Protein AF-A0A960R6A0-F1 (afdb_monomer)

Foldse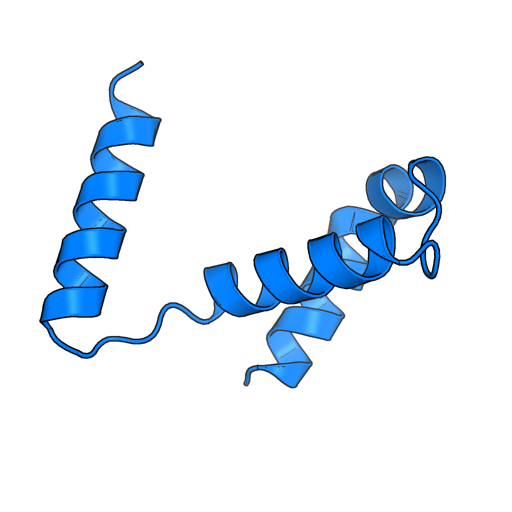ek 3Di:
DPVVVVVVVVVVVCVVVVNDDLLVQLVVVLVVCVVVVVADPVRCVVCVPVSSVVSSVVSD

pLDDT: mean 89.9, std 6.3, range [59.69, 95.56]

Sequence (60 aa):
LFCVERRKAWRILQSKAGQVNKDYLAQKALLAKHDKGEISLDDLKAKTAELYAAELAAVS

Secondary structure (DSSP, 8-state):
-HHHHHHHHHHHHHHHTT---HHHHHHHHHHHHHHTTSS-HHHHHHTHHHHHHHHHHHT-

Mean predicted aligned error: 5.05 Å

Solvent-accessible surface area (backbone atoms only — not comparable to full-atom values): 3469 Å² total; per-residue (Å²): 122,67,72,59,57,52,51,52,54,49,52,54,52,37,48,75,71,70,47,79,61,52,68,58,52,16,52,51,52,55,50,52,38,37,77,70,63,78,40,52,75,66,55,48,68,74,39,44,68,61,56,44,50,55,32,39,62,72,62,103

Structure (mmCIF, N/CA/C/O backbone):
data_AF-A0A960R6A0-F1
#
_entry.id   AF-A0A960R6A0-F1
#
loop_
_atom_site.group_PDB
_atom_site.id
_atom_site.type_symbol
_atom_site.label_atom_id
_atom_site.label_alt_id
_atom_site.label_comp_id
_atom_site.label_asym_id
_atom_site.label_entity_id
_atom_site.label_seq_id
_atom_site.pdbx_PDB_ins_code
_atom_site.Cartn_x
_atom_site.Cartn_y
_atom_site.Cartn_z
_atom_site.occupancy
_atom_site.B_iso_or_equiv
_atom_site.auth_seq_id
_atom_site.auth_comp_id
_atom_site.auth_asym_id
_atom_site.auth_atom_id
_atom_site.pdbx_PDB_model_num
ATOM 1 N N . LEU A 1 1 ? -6.248 17.370 -10.995 1.00 59.69 1 LEU A N 1
ATOM 2 C CA . LEU A 1 1 ? -6.228 16.175 -11.875 1.00 59.69 1 LEU A CA 1
ATOM 3 C C . LEU A 1 1 ? -4.818 15.664 -12.236 1.00 59.69 1 LEU A C 1
ATOM 5 O O . LEU A 1 1 ? -4.636 14.457 -12.249 1.00 59.69 1 LEU A O 1
ATOM 9 N N . PHE A 1 2 ? -3.798 16.505 -12.463 1.00 77.06 2 PHE A N 1
ATOM 10 C CA . PHE A 1 2 ? -2.482 16.05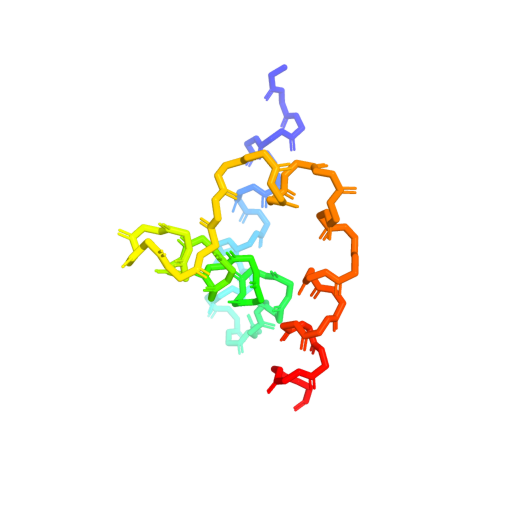0 -12.970 1.00 77.06 2 PHE A CA 1
ATOM 11 C C . PHE A 1 2 ? -1.621 15.190 -12.020 1.00 77.06 2 PHE A C 1
ATOM 13 O O . PHE A 1 2 ? -0.860 14.339 -12.479 1.00 77.06 2 PHE A O 1
ATOM 20 N N . CYS A 1 3 ? -1.723 15.372 -10.699 1.00 84.81 3 CYS A N 1
ATOM 21 C CA . CYS A 1 3 ? -0.848 14.667 -9.750 1.00 84.81 3 CYS A CA 1
ATOM 22 C C . CYS A 1 3 ? -1.055 13.14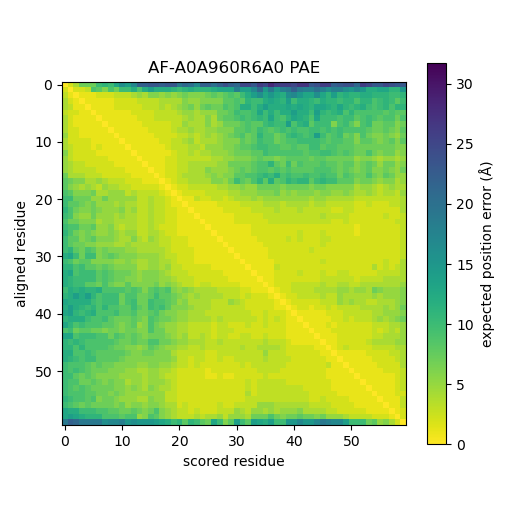4 -9.740 1.00 84.81 3 CYS A C 1
ATOM 24 O O . CYS A 1 3 ? -0.087 12.399 -9.589 1.00 84.81 3 CYS A O 1
ATOM 26 N N . VAL A 1 4 ? -2.300 12.685 -9.905 1.00 84.69 4 VAL A N 1
ATOM 27 C CA . VAL A 1 4 ? -2.644 11.255 -9.903 1.00 84.69 4 VAL A CA 1
ATOM 28 C C . VAL A 1 4 ? -2.128 10.580 -11.171 1.00 84.69 4 VAL A C 1
ATOM 30 O O . VAL A 1 4 ? -1.448 9.560 -11.077 1.00 84.69 4 VAL A O 1
ATOM 33 N N . GLU A 1 5 ? -2.369 11.180 -12.336 1.00 91.50 5 GLU A N 1
ATOM 34 C CA . GLU A 1 5 ? -1.930 10.636 -13.625 1.00 91.50 5 GLU A CA 1
ATOM 35 C C . GLU A 1 5 ? -0.402 10.616 -13.751 1.00 91.50 5 GLU A C 1
ATOM 37 O O . GLU A 1 5 ? 0.167 9.608 -14.166 1.00 91.50 5 GLU A O 1
ATOM 42 N N . ARG A 1 6 ? 0.294 11.651 -13.258 1.00 90.38 6 ARG A N 1
ATOM 43 C CA . ARG A 1 6 ? 1.764 11.646 -13.172 1.00 90.38 6 ARG A CA 1
ATOM 44 C C . ARG A 1 6 ? 2.285 10.510 -12.288 1.00 90.38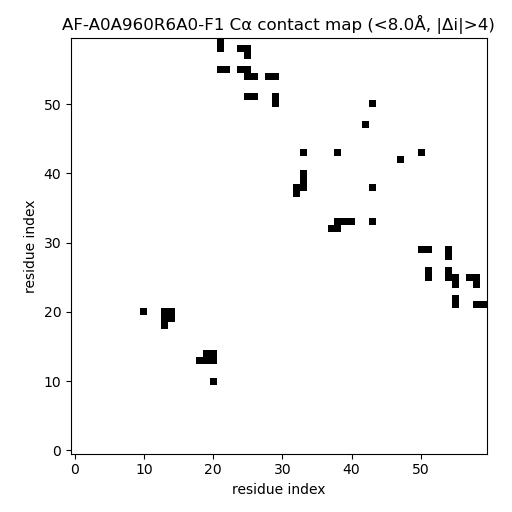 6 ARG A C 1
ATOM 46 O O . ARG A 1 6 ? 3.261 9.855 -12.642 1.00 90.38 6 ARG A O 1
ATOM 53 N N . ARG A 1 7 ? 1.630 10.242 -11.151 1.00 87.62 7 ARG A N 1
ATOM 54 C CA . ARG A 1 7 ? 2.015 9.142 -10.254 1.00 87.62 7 ARG A CA 1
ATOM 55 C C . ARG A 1 7 ? 1.750 7.775 -10.890 1.00 87.62 7 ARG A C 1
ATOM 57 O O . ARG A 1 7 ? 2.575 6.881 -10.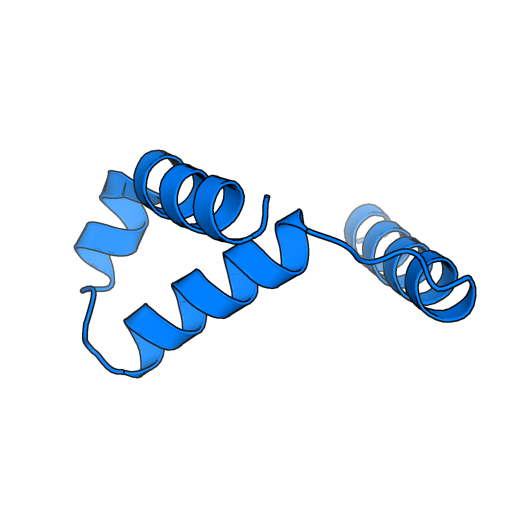737 1.00 87.62 7 ARG A O 1
ATOM 64 N N . LYS A 1 8 ? 0.643 7.606 -11.623 1.00 86.25 8 LYS A N 1
ATOM 65 C CA . LYS A 1 8 ? 0.375 6.383 -12.402 1.00 86.25 8 LYS A CA 1
ATOM 66 C C . LYS A 1 8 ? 1.440 6.169 -13.481 1.00 86.25 8 LYS A C 1
ATOM 68 O O . LYS A 1 8 ? 2.029 5.094 -13.522 1.00 86.25 8 LYS A O 1
ATOM 73 N N . ALA A 1 9 ? 1.736 7.192 -14.285 1.00 90.56 9 ALA A N 1
ATOM 74 C CA . ALA A 1 9 ? 2.758 7.130 -15.330 1.00 90.56 9 ALA A CA 1
ATOM 75 C C . ALA A 1 9 ? 4.147 6.789 -14.765 1.00 90.56 9 ALA A C 1
ATOM 77 O O . ALA A 1 9 ? 4.847 5.940 -15.313 1.00 90.56 9 ALA A O 1
ATOM 78 N N . TRP A 1 10 ? 4.508 7.379 -13.621 1.00 89.75 10 TRP A N 1
ATOM 79 C CA . TRP A 1 10 ? 5.753 7.064 -12.924 1.00 89.75 10 TRP A CA 1
ATOM 80 C C . TRP A 1 10 ? 5.834 5.592 -12.499 1.00 89.75 10 TRP A C 1
ATOM 82 O O . TRP A 1 10 ? 6.826 4.929 -12.787 1.00 89.75 10 TRP A O 1
ATOM 92 N N . ARG A 1 11 ? 4.771 5.037 -11.900 1.00 88.25 11 ARG A N 1
ATOM 93 C CA . ARG A 1 11 ? 4.739 3.608 -11.534 1.00 88.25 11 ARG A CA 1
ATOM 94 C C . ARG A 1 11 ? 4.857 2.688 -12.751 1.00 88.25 11 ARG A C 1
ATOM 96 O O . ARG A 1 11 ? 5.528 1.664 -12.671 1.00 88.25 11 ARG A O 1
ATOM 103 N N . ILE A 1 12 ? 4.230 3.052 -13.873 1.00 88.81 12 ILE A N 1
ATOM 104 C CA . ILE A 1 12 ? 4.339 2.292 -15.129 1.00 88.81 12 ILE A CA 1
ATOM 105 C C . ILE A 1 12 ? 5.793 2.277 -15.618 1.00 88.81 12 ILE A C 1
ATOM 107 O O . ILE A 1 12 ? 6.292 1.224 -16.010 1.00 88.81 12 ILE A O 1
ATOM 111 N N . LEU A 1 13 ? 6.488 3.417 -15.569 1.00 92.75 13 LEU A N 1
ATOM 112 C CA . LEU A 1 13 ? 7.894 3.503 -15.967 1.00 92.75 13 LEU A CA 1
ATOM 113 C C . LEU A 1 13 ? 8.801 2.662 -15.056 1.00 92.75 13 LEU A C 1
ATOM 115 O O . LEU A 1 13 ? 9.627 1.905 -15.557 1.00 92.75 13 LEU A O 1
ATOM 119 N N . GLN A 1 14 ? 8.603 2.741 -13.738 1.00 90.19 14 GLN A N 1
ATOM 120 C CA . GLN A 1 14 ? 9.334 1.927 -12.761 1.00 90.19 14 GLN A CA 1
ATOM 121 C C . GLN A 1 14 ? 9.155 0.427 -13.025 1.00 90.19 14 GLN A C 1
ATOM 123 O O . GLN A 1 14 ? 10.134 -0.311 -13.075 1.00 90.19 14 GLN A O 1
ATOM 128 N N . SER A 1 15 ? 7.919 -0.010 -13.287 1.00 87.62 15 SER A N 1
ATOM 129 C CA . SER A 1 15 ? 7.629 -1.406 -13.619 1.00 87.62 15 SER A CA 1
ATOM 130 C C . SER A 1 15 ? 8.342 -1.862 -14.895 1.00 87.62 15 SER A C 1
ATOM 132 O O . SER A 1 15 ? 8.905 -2.954 -14.906 1.00 87.62 15 SER A O 1
ATOM 134 N N . LYS A 1 16 ? 8.379 -1.028 -15.947 1.00 90.38 16 LYS A N 1
ATOM 135 C CA . LYS A 1 16 ? 9.129 -1.331 -17.181 1.00 90.38 16 LYS A CA 1
ATOM 136 C C . LYS A 1 16 ? 10.636 -1.442 -16.947 1.00 90.38 16 LYS A C 1
ATOM 138 O O . LYS A 1 16 ? 11.294 -2.212 -17.634 1.00 90.38 16 LYS A O 1
ATOM 143 N N . ALA A 1 17 ? 11.167 -0.702 -15.978 1.00 93.19 17 ALA A N 1
ATOM 144 C CA . ALA A 1 17 ? 12.564 -0.776 -15.561 1.00 93.19 17 ALA A CA 1
ATOM 145 C C . ALA A 1 17 ? 12.854 -1.935 -14.581 1.00 93.19 17 ALA A C 1
ATOM 147 O O . ALA A 1 17 ? 13.960 -2.025 -14.057 1.00 93.19 17 ALA A O 1
ATOM 148 N N . GLY A 1 18 ? 11.874 -2.802 -14.292 1.00 90.69 18 GLY A N 1
ATOM 149 C CA . GLY A 1 18 ? 12.019 -3.907 -13.337 1.00 90.69 18 GLY A CA 1
ATOM 150 C C . GLY A 1 18 ? 11.992 -3.480 -11.865 1.00 90.69 18 GLY A C 1
ATOM 151 O O . GLY A 1 18 ? 12.192 -4.312 -10.982 1.00 90.69 18 GLY A O 1
ATOM 152 N N . GLN A 1 19 ? 11.722 -2.205 -11.567 1.00 90.44 19 GLN A N 1
ATOM 153 C CA . GLN A 1 19 ? 11.605 -1.722 -10.196 1.00 90.44 19 GLN A CA 1
ATOM 154 C C . GLN A 1 19 ? 10.237 -2.103 -9.618 1.00 90.44 19 GLN A C 1
ATOM 156 O O . GLN A 1 19 ? 9.188 -1.623 -10.058 1.00 90.44 19 GLN A O 1
ATOM 161 N N . VAL A 1 20 ? 10.255 -2.948 -8.588 1.00 87.81 20 VAL A N 1
ATOM 162 C CA . VAL A 1 20 ? 9.052 -3.362 -7.860 1.00 87.81 20 VAL A CA 1
ATOM 163 C C . VAL A 1 20 ? 8.616 -2.258 -6.898 1.00 87.81 20 VAL A C 1
ATOM 165 O O . VAL A 1 20 ? 9.407 -1.751 -6.104 1.00 87.81 20 VAL A O 1
ATOM 168 N N . ASN A 1 21 ? 7.334 -1.894 -6.948 1.00 87.75 21 ASN A N 1
ATOM 169 C CA . ASN A 1 21 ? 6.747 -0.917 -6.038 1.00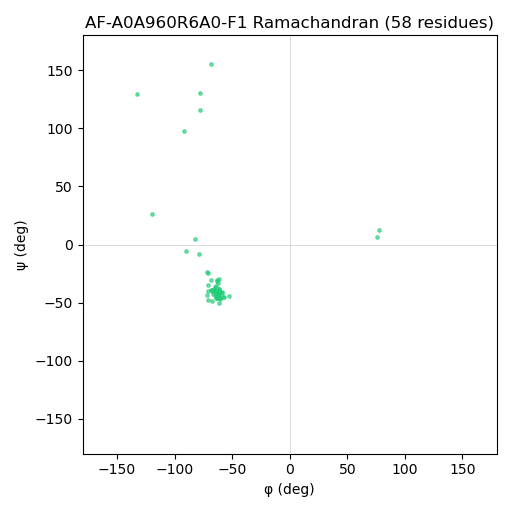 87.75 21 ASN A CA 1
ATOM 170 C C . ASN A 1 21 ? 6.162 -1.629 -4.802 1.00 87.75 21 ASN A C 1
ATOM 172 O O . ASN A 1 21 ? 5.050 -2.156 -4.859 1.00 87.75 21 ASN A O 1
ATOM 176 N N . LYS A 1 22 ? 6.924 -1.652 -3.699 1.00 89.81 22 LYS A N 1
ATOM 177 C CA . LYS A 1 22 ? 6.534 -2.328 -2.447 1.00 89.81 22 LYS A CA 1
ATOM 178 C C . LYS A 1 22 ? 5.262 -1.737 -1.825 1.00 89.81 22 LYS A C 1
ATOM 180 O O . LYS A 1 22 ? 4.383 -2.492 -1.420 1.00 89.81 22 LYS A O 1
ATOM 185 N N .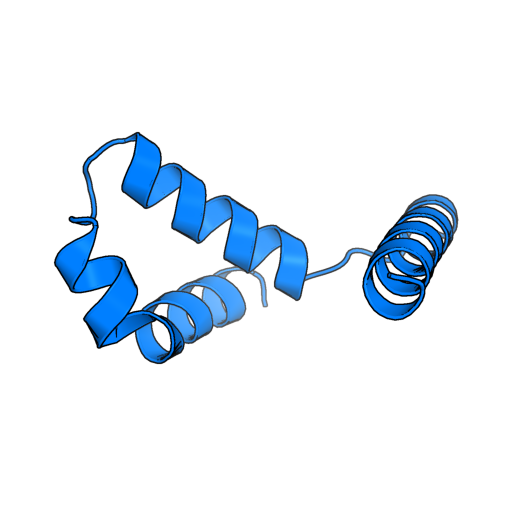 ASP A 1 23 ? 5.110 -0.412 -1.852 1.00 88.31 23 ASP A N 1
ATOM 186 C CA . ASP A 1 23 ? 3.913 0.275 -1.344 1.00 88.31 23 ASP A CA 1
ATOM 187 C C . ASP A 1 23 ? 2.635 -0.179 -2.063 1.00 88.31 23 ASP A C 1
ATOM 189 O O . ASP A 1 23 ? 1.587 -0.392 -1.453 1.00 88.31 23 ASP A O 1
ATO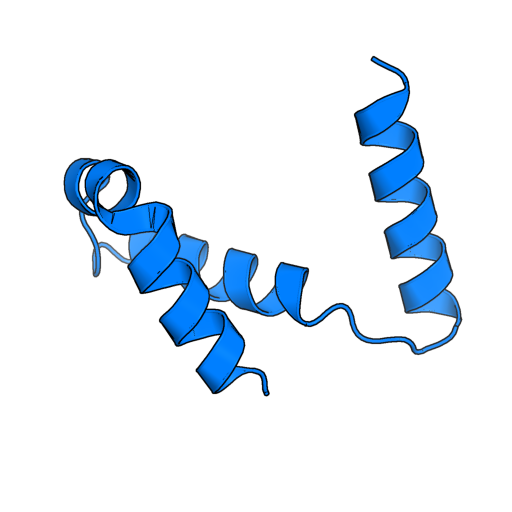M 193 N N . TYR A 1 24 ? 2.718 -0.352 -3.385 1.00 88.12 24 TYR A N 1
ATOM 194 C CA . TYR A 1 24 ? 1.593 -0.812 -4.193 1.00 88.12 24 TYR A CA 1
ATOM 195 C C . TYR A 1 24 ? 1.209 -2.262 -3.878 1.00 88.12 24 TYR A C 1
ATOM 197 O O . TYR A 1 24 ? 0.021 -2.579 -3.827 1.00 88.12 24 TYR A O 1
ATOM 205 N N . LEU A 1 25 ? 2.191 -3.135 -3.644 1.00 90.88 25 LEU A N 1
ATOM 206 C CA . LEU A 1 25 ? 1.939 -4.522 -3.251 1.00 90.88 25 LEU A CA 1
ATOM 207 C C . LEU A 1 25 ? 1.270 -4.601 -1.875 1.00 90.88 25 LEU A C 1
ATOM 209 O O . LEU A 1 25 ? 0.280 -5.316 -1.736 1.00 90.88 25 LEU A O 1
ATOM 213 N N . ALA A 1 26 ? 1.741 -3.810 -0.910 1.00 93.31 26 ALA A N 1
ATOM 214 C CA . ALA A 1 26 ? 1.142 -3.716 0.418 1.00 93.31 26 ALA A CA 1
ATOM 215 C C . ALA A 1 26 ? -0.311 -3.206 0.362 1.00 93.31 26 ALA A C 1
ATOM 217 O O . ALA A 1 26 ? -1.209 -3.804 0.950 1.00 93.31 26 ALA A O 1
ATOM 218 N N . GLN A 1 27 ? -0.584 -2.157 -0.427 1.00 92.06 27 GLN A N 1
ATOM 219 C CA . GLN A 1 27 ? -1.953 -1.663 -0.647 1.00 92.06 27 GLN A CA 1
ATOM 220 C C . GLN A 1 27 ? -2.850 -2.720 -1.292 1.00 92.06 27 GLN A C 1
ATOM 222 O O . GLN A 1 27 ? -3.995 -2.899 -0.882 1.00 92.06 27 GLN A O 1
ATOM 227 N N . LYS A 1 28 ? -2.339 -3.429 -2.304 1.00 92.56 28 LYS A N 1
ATOM 228 C CA . LYS A 1 28 ? -3.089 -4.481 -2.993 1.00 92.56 28 LYS A CA 1
ATOM 229 C C . LYS A 1 28 ? -3.417 -5.643 -2.052 1.00 92.56 28 LYS A C 1
ATOM 231 O O . LYS A 1 28 ? -4.531 -6.154 -2.110 1.00 92.56 28 LYS A O 1
ATOM 236 N N . ALA A 1 29 ? -2.478 -6.044 -1.196 1.00 93.06 29 ALA A N 1
ATOM 237 C CA . ALA A 1 29 ? -2.692 -7.088 -0.197 1.00 93.06 29 ALA A CA 1
ATOM 238 C C . ALA A 1 29 ? -3.763 -6.678 0.824 1.00 93.06 29 ALA A C 1
ATOM 240 O O . ALA A 1 29 ? -4.696 -7.442 1.067 1.00 93.06 29 ALA A O 1
ATOM 241 N N . LEU A 1 30 ? -3.688 -5.445 1.334 1.00 93.38 30 LEU A N 1
ATOM 242 C CA . LEU A 1 30 ? -4.666 -4.912 2.280 1.00 93.38 30 LEU A CA 1
ATOM 243 C C . LEU A 1 30 ? -6.085 -4.874 1.691 1.00 93.38 30 LEU A C 1
ATOM 245 O O . LEU A 1 30 ? -7.037 -5.315 2.332 1.00 93.38 30 LEU A O 1
ATOM 249 N N . LEU A 1 31 ? -6.226 -4.386 0.454 1.00 94.19 31 LEU A N 1
ATOM 250 C CA . LEU A 1 31 ? -7.516 -4.354 -0.240 1.00 94.19 31 LEU A CA 1
ATOM 251 C C . LEU A 1 31 ? -8.062 -5.763 -0.484 1.00 94.19 31 LEU A C 1
ATOM 253 O O . LEU A 1 31 ? -9.237 -6.004 -0.243 1.00 94.19 31 LEU A O 1
ATOM 257 N N . ALA A 1 32 ? -7.207 -6.719 -0.857 1.00 94.25 32 ALA A N 1
ATOM 258 C CA . ALA A 1 32 ? -7.633 -8.101 -1.044 1.00 94.25 32 ALA A CA 1
ATOM 259 C C . ALA A 1 32 ? -8.161 -8.745 0.253 1.00 94.25 32 ALA A C 1
ATOM 261 O O . ALA A 1 32 ? -9.070 -9.568 0.188 1.00 94.25 32 ALA A O 1
ATOM 262 N N . LYS A 1 33 ? -7.622 -8.385 1.428 1.00 91.75 33 LYS A N 1
ATOM 263 C CA . LYS A 1 33 ? -8.151 -8.844 2.728 1.00 91.75 33 LYS A CA 1
ATOM 264 C C . LYS A 1 33 ? -9.535 -8.266 3.016 1.00 91.75 33 LYS A C 1
ATOM 266 O O . LYS A 1 33 ? -10.413 -8.980 3.496 1.00 91.75 33 LYS A O 1
ATOM 271 N N . HIS A 1 34 ? -9.747 -6.996 2.676 1.00 92.50 34 HIS A N 1
ATOM 272 C CA . HIS A 1 34 ? -11.066 -6.377 2.771 1.00 92.50 34 HIS A CA 1
ATOM 273 C C . HIS A 1 34 ? -12.075 -7.029 1.816 1.00 92.50 34 HIS A C 1
ATOM 275 O O . HIS A 1 34 ? -13.160 -7.406 2.250 1.00 92.50 34 HIS A O 1
ATOM 281 N N . ASP A 1 35 ? -11.693 -7.249 0.555 1.00 92.75 35 ASP A N 1
ATOM 282 C CA . ASP A 1 35 ? -12.550 -7.881 -0.459 1.00 92.75 35 ASP A CA 1
ATOM 283 C C . ASP A 1 35 ? -12.956 -9.315 -0.073 1.00 92.75 35 ASP A C 1
ATOM 285 O O . ASP A 1 35 ? -14.039 -9.779 -0.424 1.00 92.75 35 ASP A O 1
ATOM 289 N N . LYS A 1 36 ? -12.107 -10.020 0.685 1.00 93.81 36 LYS A N 1
ATOM 290 C CA . LYS A 1 36 ? -12.402 -11.348 1.250 1.00 93.81 36 LYS A CA 1
ATOM 291 C C . LYS A 1 36 ? -13.280 -11.315 2.505 1.00 93.81 36 LYS A C 1
ATOM 293 O O . LYS A 1 36 ? -13.686 -12.374 2.976 1.00 93.81 36 LYS A O 1
ATOM 298 N N . GLY A 1 37 ? -13.550 -10.137 3.064 1.00 91.12 37 GLY A N 1
ATOM 299 C CA . GLY A 1 37 ? -14.290 -9.976 4.316 1.00 91.12 37 GLY A CA 1
ATOM 300 C C . GLY A 1 37 ? -13.474 -10.260 5.581 1.00 91.12 37 GLY A C 1
ATOM 301 O O . GLY A 1 37 ? -14.055 -10.364 6.656 1.00 91.12 37 GLY A O 1
ATOM 302 N N . GLU A 1 38 ? -12.143 -10.367 5.485 1.00 91.75 38 GLU A N 1
ATOM 303 C CA . GLU A 1 38 ? -11.261 -10.568 6.650 1.00 91.75 38 GLU A CA 1
ATOM 304 C C . GLU A 1 38 ? -11.171 -9.303 7.523 1.00 91.75 38 GLU A C 1
ATOM 306 O O . GLU A 1 38 ? -10.871 -9.382 8.713 1.00 91.75 38 GLU A O 1
ATOM 311 N N . ILE A 1 39 ? -11.421 -8.130 6.931 1.00 91.94 39 ILE A N 1
ATOM 312 C CA . ILE A 1 39 ? -11.379 -6.825 7.597 1.00 91.94 39 ILE A CA 1
ATOM 313 C C . ILE A 1 39 ? -12.643 -6.055 7.217 1.00 91.94 39 ILE A C 1
ATOM 315 O O . ILE A 1 39 ? -12.958 -5.920 6.031 1.00 91.94 39 ILE A O 1
ATOM 319 N N . SER A 1 40 ? -13.359 -5.524 8.210 1.00 93.31 40 SER A N 1
ATOM 320 C CA . SER A 1 40 ? -14.519 -4.667 7.964 1.00 93.31 40 SER A CA 1
ATOM 321 C C . SER A 1 40 ? -14.094 -3.327 7.349 1.00 93.31 40 SER A C 1
ATOM 323 O O . SER A 1 40 ? -12.967 -2.863 7.526 1.00 93.31 40 SER A O 1
ATOM 325 N N . LEU A 1 41 ? -14.998 -2.670 6.621 1.00 91.69 41 LEU A N 1
ATOM 326 C CA . LEU A 1 41 ? -14.711 -1.355 6.036 1.00 91.69 41 LEU A CA 1
ATOM 327 C C . LEU A 1 41 ? -14.451 -0.288 7.116 1.00 91.69 41 LEU A C 1
ATOM 329 O O . LEU A 1 41 ? -13.654 0.628 6.903 1.00 91.69 41 LEU A O 1
ATOM 333 N N . ASP A 1 42 ? -15.098 -0.420 8.273 1.00 93.12 42 ASP A N 1
ATOM 334 C CA . ASP A 1 42 ? -14.929 0.492 9.402 1.00 93.12 42 ASP A CA 1
ATOM 335 C C . ASP A 1 42 ? -13.563 0.301 10.069 1.00 93.12 42 ASP A C 1
ATOM 337 O O . ASP A 1 42 ? -12.853 1.282 10.296 1.00 93.12 42 ASP A O 1
ATOM 341 N N . ASP A 1 43 ? -13.130 -0.948 10.275 1.00 90.75 43 ASP A N 1
ATOM 342 C CA . ASP A 1 43 ? -11.787 -1.254 10.784 1.00 90.75 43 ASP A CA 1
ATOM 343 C C . ASP A 1 43 ? -10.698 -0.800 9.814 1.00 90.75 43 ASP A C 1
ATOM 345 O O . ASP A 1 43 ? -9.694 -0.216 10.229 1.00 90.75 43 ASP A O 1
ATOM 349 N N . LEU A 1 44 ? -10.914 -1.017 8.512 1.00 91.44 44 LEU A N 1
ATOM 350 C CA . LEU A 1 44 ? -9.998 -0.574 7.467 1.00 91.44 44 LEU A CA 1
ATOM 351 C C . LEU A 1 44 ? -9.781 0.941 7.541 1.00 91.44 44 LEU A C 1
ATOM 353 O O . LEU A 1 44 ? -8.641 1.395 7.467 1.00 91.44 44 LEU A O 1
ATOM 357 N N . LYS A 1 45 ? -10.856 1.724 7.699 1.00 92.06 45 LYS A N 1
ATOM 358 C CA . LYS A 1 45 ? -10.793 3.190 7.803 1.00 92.06 45 LYS A CA 1
ATOM 359 C C . LYS A 1 45 ? -10.189 3.662 9.122 1.00 92.06 45 LYS A C 1
ATOM 361 O O . LYS A 1 45 ? -9.420 4.618 9.120 1.00 92.06 45 LYS A O 1
ATOM 366 N N . ALA A 1 46 ? -10.526 3.014 10.234 1.00 95.56 46 ALA A N 1
ATOM 367 C CA . ALA A 1 46 ? -10.054 3.411 11.557 1.00 95.56 46 ALA A CA 1
ATOM 368 C C . ALA A 1 46 ? -8.559 3.117 11.757 1.00 95.56 46 ALA A C 1
ATOM 370 O O . ALA A 1 46 ? -7.861 3.894 12.404 1.00 95.56 46 ALA A O 1
ATOM 371 N N . LYS A 1 47 ? -8.059 2.015 11.182 1.00 93.69 47 LYS A N 1
ATOM 372 C CA . LYS A 1 47 ? -6.701 1.497 11.416 1.00 93.69 47 LYS A CA 1
ATOM 373 C C . LYS A 1 47 ? -5.857 1.433 10.144 1.00 93.69 47 LYS A C 1
ATOM 375 O O . LYS A 1 47 ? -4.929 0.632 10.055 1.00 93.69 47 LYS A O 1
ATOM 380 N N . THR A 1 48 ? -6.151 2.277 9.148 1.00 92.31 48 THR A N 1
ATOM 381 C CA . THR A 1 48 ? -5.495 2.213 7.829 1.00 92.31 48 THR A CA 1
ATOM 382 C C . THR A 1 48 ? -3.970 2.232 7.933 1.00 92.31 48 THR A C 1
ATOM 384 O O . THR A 1 48 ? -3.311 1.444 7.265 1.00 92.31 48 THR A O 1
ATOM 387 N N . ALA A 1 49 ? -3.403 3.107 8.770 1.00 92.69 49 ALA A N 1
ATOM 388 C CA . ALA A 1 49 ? -1.954 3.247 8.902 1.00 92.69 49 ALA A CA 1
ATOM 389 C C . ALA A 1 49 ? -1.291 1.997 9.504 1.00 92.69 49 ALA A C 1
ATOM 391 O O . ALA A 1 49 ? -0.263 1.554 8.999 1.00 92.69 49 ALA A O 1
ATOM 392 N N . GLU A 1 50 ? -1.893 1.411 10.541 1.00 94.06 50 GLU A N 1
ATOM 393 C CA . GLU A 1 50 ? -1.381 0.214 11.220 1.00 94.06 50 GLU A CA 1
ATOM 394 C C . GLU A 1 50 ? -1.452 -1.012 10.310 1.00 94.06 50 GLU A C 1
ATOM 396 O O . GLU A 1 50 ? -0.462 -1.719 10.127 1.00 94.06 50 GLU A O 1
ATOM 401 N N . LEU A 1 51 ? -2.612 -1.224 9.682 1.00 92.88 51 LEU A N 1
ATOM 402 C CA . LEU A 1 51 ? -2.826 -2.333 8.757 1.00 92.88 51 LEU A CA 1
ATOM 403 C C . LEU A 1 51 ? -1.912 -2.213 7.533 1.00 92.88 51 LEU A C 1
ATOM 405 O O . LEU A 1 51 ? -1.302 -3.192 7.114 1.00 92.88 51 LEU A O 1
ATOM 409 N N . TYR A 1 52 ? -1.754 -1.003 6.991 1.00 93.81 52 TYR A N 1
ATOM 410 C CA . TYR A 1 52 ? -0.825 -0.750 5.895 1.00 93.81 52 TYR A CA 1
ATOM 411 C C . TYR A 1 52 ? 0.631 -1.009 6.292 1.00 93.81 52 TYR A C 1
ATOM 413 O O . TYR A 1 52 ? 1.363 -1.634 5.529 1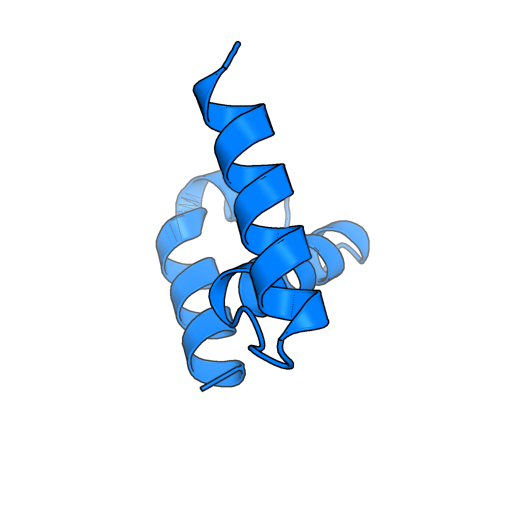.00 93.81 52 TYR A O 1
ATOM 421 N N . ALA A 1 53 ? 1.057 -0.553 7.473 1.00 93.94 53 ALA A N 1
ATOM 422 C CA . ALA A 1 53 ? 2.410 -0.790 7.964 1.00 93.94 53 ALA A CA 1
ATOM 423 C C . ALA A 1 53 ? 2.699 -2.290 8.130 1.00 93.94 53 ALA A C 1
ATOM 425 O O . ALA A 1 53 ? 3.790 -2.737 7.779 1.00 93.94 53 ALA A O 1
ATOM 426 N N . ALA A 1 54 ? 1.716 -3.071 8.593 1.00 92.94 54 ALA A N 1
ATOM 427 C CA . ALA A 1 54 ? 1.826 -4.524 8.679 1.00 92.94 54 ALA A CA 1
ATOM 428 C C . ALA A 1 54 ? 2.011 -5.175 7.296 1.00 92.94 54 ALA A C 1
ATOM 430 O O . ALA A 1 54 ? 2.911 -5.997 7.123 1.00 92.94 54 ALA A O 1
ATOM 431 N N . GLU A 1 55 ? 1.226 -4.772 6.289 1.00 93.31 55 GLU A N 1
ATOM 432 C CA . GLU A 1 55 ? 1.405 -5.275 4.919 1.00 93.31 55 GLU A CA 1
ATOM 433 C C . GLU A 1 55 ? 2.740 -4.833 4.304 1.00 93.31 55 GLU A C 1
ATOM 435 O O . GLU A 1 55 ? 3.390 -5.605 3.602 1.00 93.31 55 GLU A O 1
ATOM 440 N N . LEU A 1 56 ? 3.184 -3.602 4.571 1.00 92.00 56 LEU A N 1
ATOM 441 C CA . LEU A 1 56 ? 4.458 -3.094 4.063 1.00 92.00 56 LEU A CA 1
ATOM 442 C C . LEU A 1 56 ? 5.645 -3.854 4.664 1.00 92.00 56 LEU A C 1
ATOM 444 O O . LEU A 1 56 ? 6.583 -4.182 3.940 1.00 92.00 56 LEU A O 1
ATOM 448 N N . ALA A 1 57 ? 5.581 -4.178 5.957 1.00 92.31 57 ALA A N 1
ATOM 449 C CA . ALA A 1 57 ? 6.568 -5.022 6.617 1.00 92.31 57 ALA A CA 1
ATOM 450 C C . ALA A 1 57 ? 6.579 -6.453 6.048 1.00 92.31 57 ALA A C 1
ATOM 452 O O . ALA A 1 57 ? 7.647 -7.040 5.911 1.00 92.31 57 ALA A O 1
ATOM 453 N N . ALA A 1 58 ? 5.422 -7.000 5.661 1.00 89.88 58 ALA A N 1
ATOM 454 C CA . ALA A 1 58 ? 5.324 -8.334 5.060 1.00 89.88 58 ALA A CA 1
ATOM 455 C C . ALA A 1 58 ? 5.870 -8.414 3.618 1.00 89.88 58 ALA A C 1
ATOM 457 O O . ALA A 1 58 ? 6.256 -9.487 3.163 1.00 89.88 58 ALA A O 1
ATOM 458 N N . VAL A 1 59 ? 5.905 -7.287 2.899 1.00 85.69 59 VAL A N 1
ATOM 459 C CA . VAL A 1 59 ? 6.470 -7.151 1.539 1.00 85.69 59 VAL A CA 1
ATOM 460 C C . VAL A 1 59 ? 7.971 -6.783 1.570 1.00 85.69 59 VAL A C 1
ATOM 462 O O . VAL A 1 59 ? 8.614 -6.680 0.518 1.00 85.69 59 VAL A O 1
ATOM 465 N N . SER A 1 60 ? 8.526 -6.535 2.765 1.00 60.62 60 SER A N 1
ATOM 466 C CA . SER A 1 60 ? 9.896 -6.054 2.984 1.00 60.62 60 SER A CA 1
ATOM 467 C C . SER A 1 60 ? 10.989 -6.985 2.473 1.00 60.62 60 SER A C 1
ATOM 469 O O . SER A 1 60 ? 10.778 -8.189 2.248 1.00 60.62 60 SER A O 1
#

Radius of gyration: 13.42 Å; Cα contacts (8 Å, |Δi|>4): 32; chains: 1; bounding box: 28×28×29 Å